Protein AF-A0A5M3X9D7-F1 (afdb_monomer_lite)

Sequence (145 aa):
MRTPFRATLTAALIAALILALDVAVIKAVLWHIDAVKRNTMFFDGDSLIRGIVDPTREQFLDEMRRRMLAAYPALALAALLLINLLFVARRRHSTWLVILQSVLVVYVAVVALYWNPSWSDAHDTSLTPPVMRLISAYGIQQPGG

Foldseek 3Di:
DPDVVVVVVVVVVLVVVLVVVLVVLVVVLVVQLVVLLVPAQADLLQHGGPDDDGDDPVRSVVSQVVSCVRRVVSLVVSLVVLVVQLVVCVVVVPPVSNVVSVVSSVVSVVCQQCDFSRVSDPPDCPRPRPVVVVCVVVDPPDPDD

Radius of gyration: 20.96 Å; chains: 1; bounding box: 49×42×67 Å

pLDDT: mean 73.51, std 17.96, range [33.5, 95.06]

Structure (mmCIF, N/CA/C/O backbone):
data_AF-A0A5M3X9D7-F1
#
_entry.id   AF-A0A5M3X9D7-F1
#
loop_
_atom_site.group_PDB
_atom_site.id
_atom_site.type_symbol
_atom_site.label_atom_id
_atom_site.label_alt_id
_atom_site.label_comp_id
_atom_site.label_asym_id
_atom_site.label_entity_id
_atom_site.label_seq_id
_atom_site.pdbx_PDB_ins_code
_atom_site.Cartn_x
_atom_site.Cartn_y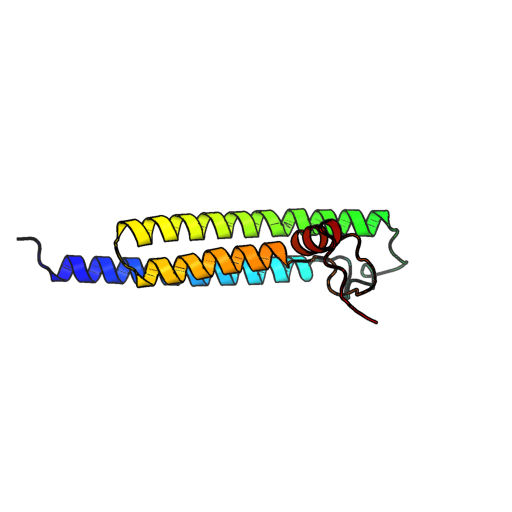
_atom_site.Cartn_z
_atom_site.occupancy
_atom_site.B_iso_or_equiv
_atom_site.auth_seq_id
_atom_site.auth_comp_id
_atom_site.auth_asym_id
_atom_site.auth_atom_id
_atom_site.pdbx_PDB_model_num
ATOM 1 N N . MET A 1 1 ? -24.063 13.313 34.085 1.00 48.47 1 MET A N 1
ATOM 2 C CA . MET A 1 1 ? -24.271 11.934 33.587 1.00 48.47 1 MET A CA 1
ATOM 3 C C . MET A 1 1 ? -24.031 11.900 32.079 1.00 48.47 1 MET A C 1
ATOM 5 O O . MET A 1 1 ? -24.850 12.419 31.333 1.00 48.47 1 MET A O 1
ATOM 9 N N . ARG A 1 2 ? -22.886 11.381 31.608 1.00 50.94 2 ARG A N 1
ATOM 10 C CA . ARG A 1 2 ? -22.672 11.122 30.170 1.00 50.94 2 ARG A CA 1
ATOM 11 C C . ARG A 1 2 ? -23.410 9.828 29.830 1.00 50.94 2 ARG A C 1
ATOM 13 O O . ARG A 1 2 ? -23.114 8.797 30.421 1.00 50.94 2 ARG A O 1
ATOM 20 N N . THR A 1 3 ? -24.402 9.897 28.949 1.00 53.06 3 THR A N 1
ATOM 21 C CA . THR A 1 3 ? -25.221 8.740 28.577 1.00 53.06 3 THR A CA 1
ATOM 22 C C . THR A 1 3 ? -24.357 7.673 27.890 1.00 53.06 3 THR A C 1
ATOM 24 O O . THR A 1 3 ? -23.647 8.000 26.933 1.00 53.06 3 THR A O 1
ATOM 27 N N . PRO A 1 4 ? -24.405 6.403 28.337 1.00 66.19 4 PRO A N 1
ATOM 28 C CA . PRO A 1 4 ? -23.554 5.329 27.813 1.00 66.19 4 PRO A CA 1
ATOM 29 C C . PRO A 1 4 ? -23.723 5.137 26.299 1.00 66.19 4 PRO A C 1
ATOM 31 O O . PRO A 1 4 ? -22.750 4.861 25.606 1.00 66.19 4 PRO A O 1
ATOM 34 N N . PHE A 1 5 ? -24.920 5.416 25.778 1.00 68.25 5 PHE A N 1
ATOM 35 C CA . PHE A 1 5 ? -25.280 5.329 24.361 1.00 68.25 5 PHE A CA 1
ATOM 36 C C . PHE A 1 5 ? -24.426 6.211 23.431 1.00 68.25 5 PHE A C 1
ATOM 38 O O . PHE A 1 5 ? -24.022 5.782 22.351 1.00 68.25 5 PHE A O 1
ATOM 45 N N . ARG A 1 6 ? -24.092 7.443 23.847 1.00 71.94 6 ARG A N 1
ATOM 46 C CA . ARG A 1 6 ? -23.264 8.348 23.025 1.00 71.94 6 ARG A CA 1
ATOM 47 C C . ARG A 1 6 ? -21.831 7.835 22.897 1.00 71.94 6 ARG A C 1
ATOM 49 O O . ARG A 1 6 ? -21.214 8.002 21.846 1.00 71.94 6 ARG A O 1
ATOM 56 N N . ALA A 1 7 ? -21.308 7.195 23.942 1.00 70.31 7 ALA A N 1
ATOM 57 C CA . ALA A 1 7 ? -19.967 6.620 23.929 1.00 70.31 7 ALA A CA 1
ATOM 58 C C . ALA A 1 7 ? -19.886 5.392 23.006 1.00 70.31 7 ALA A C 1
ATOM 60 O O . ALA A 1 7 ? -18.924 5.272 22.247 1.00 70.31 7 ALA A O 1
ATOM 61 N N . THR A 1 8 ? -20.915 4.538 23.003 1.00 79.56 8 THR A N 1
ATOM 62 C CA . THR A 1 8 ? -20.998 3.363 22.117 1.00 79.56 8 THR A CA 1
ATOM 63 C C . THR A 1 8 ? -21.148 3.763 20.655 1.00 79.56 8 THR A C 1
ATOM 65 O O . THR A 1 8 ? -20.411 3.259 19.811 1.00 79.56 8 THR A O 1
ATOM 68 N N . LEU A 1 9 ? -22.033 4.719 20.353 1.00 84.38 9 LEU A N 1
ATOM 69 C CA . LEU A 1 9 ? -22.222 5.216 18.988 1.00 84.38 9 LEU A CA 1
ATOM 70 C C . LEU A 1 9 ? -20.937 5.846 18.438 1.00 84.38 9 LEU A C 1
ATOM 72 O O . LEU A 1 9 ? -20.535 5.563 17.315 1.00 84.38 9 LEU A O 1
ATOM 76 N N . THR A 1 10 ? -20.252 6.655 19.249 1.00 84.56 10 THR A N 1
ATOM 77 C CA . THR A 1 10 ? -18.984 7.278 18.846 1.00 84.56 10 THR A CA 1
ATOM 78 C C . THR A 1 10 ? -17.912 6.223 18.564 1.00 84.56 10 THR A C 1
ATOM 80 O O . THR A 1 10 ? -17.189 6.335 17.578 1.00 84.56 10 THR A O 1
ATOM 83 N N . ALA A 1 11 ? -17.811 5.179 19.394 1.00 83.12 11 ALA A N 1
ATOM 84 C CA . ALA A 1 11 ? -16.868 4.084 19.168 1.00 83.12 11 ALA A CA 1
ATOM 85 C C . ALA A 1 11 ? -17.185 3.303 17.881 1.00 83.12 11 ALA A C 1
ATOM 87 O O . ALA A 1 11 ? -16.273 3.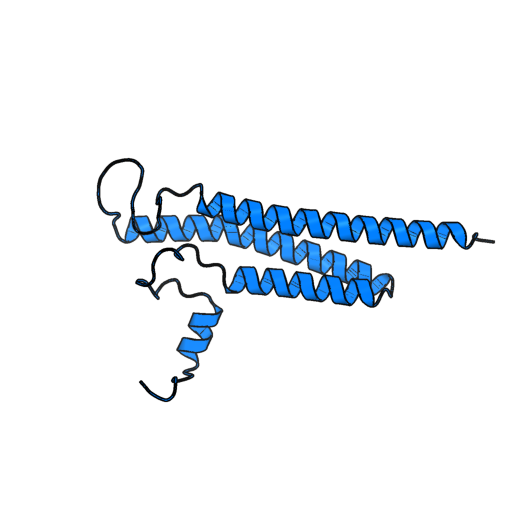019 17.106 1.00 83.12 11 ALA A O 1
ATOM 88 N N . ALA A 1 12 ? -18.466 3.021 17.625 1.00 85.88 12 ALA A N 1
ATOM 89 C CA . ALA A 1 12 ? -18.915 2.340 16.414 1.00 85.88 12 ALA A CA 1
ATOM 90 C C . ALA A 1 12 ? -18.635 3.166 15.148 1.00 85.88 12 ALA A C 1
ATOM 92 O O . ALA A 1 12 ? -18.097 2.635 14.181 1.00 85.88 12 ALA A O 1
ATOM 93 N N . LEU A 1 13 ? -18.924 4.471 15.168 1.00 90.69 13 LEU A N 1
ATOM 94 C CA . LEU A 1 13 ? -18.646 5.373 14.045 1.00 90.69 13 LEU A CA 1
ATOM 95 C C . LEU A 1 13 ? -17.148 5.477 13.746 1.00 90.69 13 LEU A C 1
ATOM 97 O O . LEU A 1 13 ? -16.752 5.473 12.586 1.00 90.69 13 LEU A O 1
ATOM 101 N N . ILE A 1 14 ? -16.304 5.527 14.780 1.00 87.62 14 ILE A N 1
ATOM 102 C CA . ILE A 1 14 ? -14.847 5.544 14.605 1.00 87.62 14 ILE A CA 1
ATOM 103 C C . ILE A 1 14 ? -14.357 4.227 14.010 1.00 87.62 14 ILE A C 1
ATOM 105 O O . ILE A 1 14 ? -13.554 4.248 13.084 1.00 87.62 14 ILE A O 1
ATOM 109 N N . ALA A 1 15 ? -14.839 3.088 14.512 1.00 87.56 15 ALA A N 1
ATOM 110 C CA . ALA A 1 15 ? -14.484 1.787 13.956 1.00 87.56 15 ALA A CA 1
ATOM 111 C C . ALA A 1 15 ? -14.911 1.672 12.483 1.00 87.56 15 ALA A C 1
ATOM 113 O O . ALA A 1 15 ? -14.115 1.250 11.650 1.00 87.56 15 ALA A O 1
ATOM 114 N N . ALA A 1 16 ? -16.126 2.115 12.149 1.00 90.81 16 ALA A N 1
ATOM 115 C CA . ALA A 1 16 ? -16.620 2.144 10.776 1.00 90.81 16 ALA A CA 1
ATOM 116 C C . ALA A 1 16 ? -15.771 3.054 9.874 1.00 90.81 16 ALA A C 1
ATOM 118 O O . ALA A 1 16 ? -15.447 2.672 8.752 1.00 90.81 16 ALA A O 1
ATOM 119 N N . LEU A 1 17 ? -15.363 4.225 10.372 1.00 92.88 17 LEU A N 1
ATOM 120 C CA . LEU A 1 17 ? -14.488 5.139 9.639 1.00 92.88 17 LEU A CA 1
ATOM 121 C C . LEU A 1 17 ? -13.105 4.526 9.386 1.00 92.88 17 LEU A C 1
ATOM 123 O O . LEU A 1 17 ? -12.598 4.633 8.274 1.00 92.88 17 LEU A O 1
ATOM 127 N N . ILE A 1 18 ? -12.514 3.866 10.388 1.00 90.44 18 ILE A N 1
ATOM 128 C CA . ILE A 1 18 ? -11.236 3.154 10.242 1.00 90.44 18 ILE A CA 1
ATOM 129 C C . ILE A 1 18 ? -11.356 2.091 9.145 1.00 90.44 18 ILE A C 1
ATOM 131 O O . ILE A 1 18 ? -10.560 2.093 8.215 1.00 90.44 18 ILE A O 1
ATOM 135 N N . LEU A 1 19 ? -12.396 1.254 9.193 1.00 91.31 19 LEU A N 1
ATOM 136 C CA . LEU A 1 19 ? -12.621 0.210 8.189 1.00 91.31 19 LEU A CA 1
ATOM 137 C C . LEU A 1 19 ? -12.832 0.780 6.779 1.00 91.31 19 LEU A C 1
ATOM 139 O O . LEU A 1 19 ? -12.317 0.237 5.804 1.00 91.31 19 LEU A O 1
ATOM 143 N N . ALA A 1 20 ? -13.575 1.881 6.653 1.00 94.06 20 ALA A N 1
ATOM 144 C CA . ALA A 1 20 ? -13.774 2.546 5.369 1.00 94.06 20 ALA A CA 1
ATOM 145 C C . ALA A 1 20 ? -12.453 3.093 4.802 1.00 94.06 20 ALA A C 1
ATOM 147 O O . ALA A 1 20 ? -12.188 2.941 3.608 1.00 94.06 20 ALA A O 1
ATOM 148 N N . LEU A 1 21 ? -11.611 3.683 5.659 1.00 92.75 21 LEU A N 1
ATOM 149 C CA . LEU A 1 21 ? -10.279 4.156 5.283 1.00 92.75 21 LEU A CA 1
ATOM 150 C C . LEU A 1 21 ? -9.354 2.998 4.898 1.00 92.75 21 LEU A C 1
ATOM 152 O O . LEU A 1 21 ? -8.669 3.109 3.887 1.00 92.75 21 LEU A O 1
ATOM 156 N N . ASP A 1 22 ? -9.381 1.881 5.627 1.00 91.69 22 ASP A N 1
ATOM 157 C CA . ASP A 1 22 ? -8.599 0.684 5.299 1.00 91.69 22 ASP A CA 1
ATOM 158 C C . ASP A 1 22 ? -8.925 0.185 3.890 1.00 91.69 22 ASP A C 1
ATOM 160 O O . ASP A 1 22 ? -8.035 0.007 3.056 1.00 91.69 22 ASP A O 1
ATOM 164 N N . VAL A 1 23 ? -10.218 0.021 3.589 1.00 93.81 23 VAL A N 1
ATOM 165 C CA . VAL A 1 23 ? -10.676 -0.416 2.264 1.00 93.81 23 VAL A CA 1
ATOM 166 C C . VAL A 1 23 ? -10.259 0.581 1.187 1.00 93.81 23 VAL A C 1
ATOM 168 O O . VAL A 1 23 ? -9.800 0.165 0.122 1.00 93.81 23 VAL A O 1
ATOM 171 N N . ALA A 1 24 ? -10.399 1.883 1.448 1.00 94.12 24 ALA A N 1
ATOM 172 C CA . ALA A 1 24 ? -10.013 2.923 0.503 1.00 94.12 24 ALA A CA 1
ATOM 173 C C . ALA A 1 24 ? -8.504 2.901 0.218 1.00 94.12 24 ALA A C 1
ATOM 175 O O . ALA A 1 24 ? -8.114 2.910 -0.946 1.00 94.12 24 ALA A O 1
ATOM 176 N N . VAL A 1 25 ? -7.665 2.810 1.254 1.00 92.31 25 VAL A N 1
ATOM 177 C CA . VAL A 1 25 ? -6.201 2.772 1.126 1.00 92.31 25 VAL A CA 1
ATOM 178 C C . VAL A 1 25 ? -5.759 1.533 0.357 1.00 92.31 25 VAL A C 1
ATOM 180 O O . VAL A 1 25 ? -5.014 1.656 -0.613 1.00 92.31 25 VAL A O 1
ATOM 183 N N . ILE A 1 26 ? -6.250 0.347 0.725 1.00 90.88 26 ILE A N 1
ATOM 184 C CA . ILE A 1 26 ? -5.861 -0.897 0.050 1.00 90.88 26 ILE A CA 1
ATOM 185 C C . ILE A 1 26 ? -6.307 -0.889 -1.413 1.00 90.88 26 ILE A C 1
ATOM 187 O O . ILE A 1 26 ? -5.503 -1.181 -2.298 1.00 90.88 26 ILE A O 1
ATOM 191 N N . LYS A 1 27 ? -7.556 -0.499 -1.700 1.00 90.12 27 LYS A N 1
ATOM 192 C CA . LYS A 1 27 ? -8.031 -0.403 -3.088 1.00 90.12 27 LYS A CA 1
ATOM 193 C C . LYS A 1 27 ? -7.254 0.638 -3.888 1.00 90.12 27 LYS A C 1
ATOM 195 O O . LYS A 1 27 ? -6.915 0.357 -5.032 1.00 90.12 27 LYS A O 1
ATOM 200 N N . ALA A 1 28 ? -6.951 1.797 -3.305 1.00 88.62 28 ALA A N 1
ATOM 201 C CA . ALA A 1 28 ? -6.179 2.842 -3.969 1.00 88.62 28 ALA A CA 1
ATOM 202 C C . ALA A 1 28 ? -4.758 2.371 -4.301 1.00 88.62 28 ALA A C 1
ATOM 204 O O . ALA A 1 28 ? -4.301 2.582 -5.419 1.00 88.62 28 ALA A O 1
ATOM 205 N N . VAL A 1 29 ? -4.084 1.681 -3.375 1.00 88.25 29 VAL A N 1
ATOM 206 C CA . VAL A 1 29 ? -2.747 1.111 -3.606 1.00 88.25 29 VAL A CA 1
ATOM 207 C C . VAL A 1 29 ? -2.775 0.061 -4.706 1.00 88.25 29 VAL A C 1
ATOM 209 O O . VAL A 1 29 ? -1.958 0.130 -5.620 1.00 88.25 29 VAL A O 1
ATOM 212 N N . LEU A 1 30 ? -3.707 -0.895 -4.644 1.00 87.19 30 LEU A N 1
ATOM 213 C CA . LEU A 1 30 ? -3.809 -1.950 -5.655 1.00 87.19 30 LEU A CA 1
ATOM 214 C C . LEU A 1 30 ? -4.122 -1.363 -7.030 1.00 87.19 30 LEU A C 1
ATOM 216 O O . LEU A 1 30 ? -3.460 -1.710 -8.004 1.00 87.19 30 LEU A O 1
ATOM 220 N N . TRP A 1 31 ? -5.073 -0.430 -7.097 1.00 88.12 31 TRP A N 1
ATOM 221 C CA . TRP A 1 31 ? -5.407 0.274 -8.329 1.00 88.12 31 TRP A CA 1
ATOM 222 C C . TRP A 1 31 ? -4.222 1.075 -8.873 1.00 88.12 31 TRP A C 1
ATOM 224 O O . TRP A 1 31 ? -3.959 1.019 -10.070 1.00 88.12 31 TRP A O 1
ATOM 234 N N . HIS A 1 32 ? -3.484 1.785 -8.015 1.00 87.38 32 HIS A N 1
ATOM 235 C CA . HIS A 1 32 ? -2.328 2.586 -8.422 1.00 87.38 32 HIS A CA 1
ATOM 236 C C . HIS A 1 32 ? -1.185 1.709 -8.921 1.00 87.38 32 HIS A C 1
ATOM 238 O O . HIS A 1 32 ? -0.618 1.983 -9.970 1.00 87.38 32 HIS A O 1
ATOM 244 N N . ILE A 1 33 ? -0.875 0.619 -8.219 1.00 82.88 33 ILE A N 1
ATOM 245 C CA . ILE A 1 33 ? 0.129 -0.358 -8.654 1.00 82.88 33 ILE A CA 1
ATOM 246 C C . ILE A 1 33 ? -0.239 -0.946 -10.017 1.00 82.88 33 ILE A C 1
ATOM 248 O O . ILE A 1 33 ? 0.611 -1.061 -10.896 1.00 82.88 33 ILE A O 1
ATOM 252 N N . ASP A 1 34 ? -1.503 -1.305 -10.196 1.00 79.50 34 ASP A N 1
ATOM 253 C CA . ASP A 1 34 ? -2.030 -1.839 -11.444 1.00 79.50 34 ASP A CA 1
ATOM 254 C C . ASP A 1 34 ? -2.016 -0.776 -12.560 1.00 79.50 34 ASP A C 1
ATOM 256 O O . ASP A 1 34 ? -1.642 -1.051 -13.695 1.00 79.50 34 ASP A O 1
ATOM 260 N N . ALA A 1 35 ? -2.305 0.487 -12.240 1.00 81.62 35 ALA A N 1
ATOM 261 C CA . ALA A 1 35 ? -2.149 1.609 -13.161 1.00 81.62 35 ALA A CA 1
ATOM 262 C C . ALA A 1 35 ? -0.680 1.855 -13.543 1.00 81.62 35 ALA A C 1
ATOM 264 O O . ALA A 1 35 ? -0.405 2.083 -14.714 1.00 81.62 35 ALA A O 1
ATOM 265 N N . VAL A 1 36 ? 0.268 1.755 -12.605 1.00 80.75 36 VAL A N 1
ATOM 266 C CA . VAL A 1 36 ? 1.715 1.841 -12.881 1.00 80.75 36 VAL A CA 1
ATOM 267 C C . VAL A 1 36 ? 2.172 0.685 -13.773 1.00 80.75 36 VAL A C 1
ATOM 269 O O . VAL A 1 36 ? 3.040 0.883 -14.617 1.00 80.75 36 VAL A O 1
ATOM 272 N N . LYS A 1 37 ? 1.575 -0.503 -13.624 1.00 72.25 37 LYS A N 1
ATOM 273 C CA . LYS A 1 37 ? 1.826 -1.658 -14.498 1.00 72.25 37 LYS A CA 1
ATOM 274 C C . LYS A 1 37 ? 1.181 -1.537 -15.880 1.00 72.25 37 LYS A C 1
ATOM 276 O O . LYS A 1 37 ? 1.731 -2.083 -16.823 1.00 72.25 37 LYS A O 1
ATOM 281 N N . ARG A 1 38 ? 0.036 -0.857 -16.006 1.00 69.62 38 ARG A N 1
ATOM 282 C CA . ARG A 1 38 ? -0.664 -0.645 -17.289 1.00 69.62 38 ARG A CA 1
ATOM 283 C C . ARG A 1 38 ? -0.169 0.567 -18.072 1.00 69.62 38 ARG A C 1
ATOM 285 O O . ARG A 1 38 ? -0.217 0.559 -19.296 1.00 69.62 38 ARG A O 1
ATOM 292 N N . ASN A 1 39 ? 0.268 1.621 -17.385 1.00 68.75 39 ASN A N 1
ATOM 293 C CA . ASN A 1 39 ? 0.805 2.843 -17.991 1.00 68.75 39 ASN A CA 1
ATOM 294 C C . ASN A 1 39 ? 2.289 2.670 -18.304 1.00 68.75 39 ASN A C 1
ATOM 296 O O . ASN A 1 39 ? 3.135 3.467 -17.899 1.00 68.75 39 ASN A O 1
ATOM 300 N N . THR A 1 40 ? 2.593 1.582 -18.990 1.00 61.53 40 THR A N 1
ATOM 301 C CA . THR A 1 40 ? 3.938 1.191 -19.352 1.00 61.53 40 THR A CA 1
ATOM 302 C C . THR A 1 40 ? 4.140 1.386 -20.832 1.00 61.53 40 THR A C 1
ATOM 304 O O . THR A 1 40 ? 3.220 1.269 -21.641 1.00 61.53 40 THR A O 1
ATOM 307 N N . MET A 1 41 ? 5.388 1.645 -21.201 1.00 56.81 41 MET A N 1
ATOM 308 C CA . MET A 1 41 ? 5.767 1.519 -22.599 1.00 56.81 41 MET A CA 1
ATOM 309 C C . MET A 1 41 ? 5.828 0.050 -23.046 1.00 56.81 41 MET A C 1
ATOM 311 O O . MET A 1 41 ? 5.649 -0.205 -24.223 1.00 56.81 41 MET A O 1
ATOM 315 N N . PHE A 1 42 ? 6.013 -0.908 -22.132 1.00 54.00 42 PHE A N 1
ATOM 316 C CA . PHE A 1 42 ? 6.149 -2.341 -22.434 1.00 54.00 42 PHE A CA 1
ATOM 317 C C . PHE A 1 42 ? 4.841 -3.095 -22.170 1.00 54.00 42 PHE A C 1
ATOM 319 O O . PHE A 1 42 ? 4.305 -2.984 -21.066 1.00 54.00 42 PHE A O 1
ATOM 326 N N . PHE A 1 43 ? 4.338 -3.826 -23.169 1.00 52.91 43 PHE A N 1
ATOM 327 C CA . PHE A 1 43 ? 3.016 -4.470 -23.162 1.00 52.91 43 PHE A CA 1
ATOM 328 C C . PHE A 1 43 ? 2.999 -5.770 -22.341 1.00 52.91 43 PHE A C 1
ATOM 330 O O . PHE A 1 43 ? 2.081 -5.961 -21.555 1.00 52.91 43 PHE A O 1
ATOM 337 N N . ASP A 1 44 ? 4.053 -6.587 -22.448 1.00 50.97 44 ASP A N 1
ATOM 338 C CA . ASP A 1 44 ? 4.200 -7.869 -21.730 1.00 50.97 44 ASP A CA 1
ATOM 339 C C . ASP A 1 44 ? 5.554 -7.984 -21.014 1.00 50.97 44 ASP A C 1
ATOM 341 O O . ASP A 1 44 ? 6.070 -9.071 -20.819 1.00 50.97 44 ASP A O 1
ATOM 345 N N . GLY A 1 45 ? 6.146 -6.836 -20.664 1.00 46.97 45 GLY A N 1
ATOM 346 C CA . GLY A 1 45 ? 7.441 -6.668 -19.987 1.00 46.97 45 GLY A CA 1
ATOM 347 C C . GLY A 1 45 ? 8.678 -7.337 -20.613 1.00 46.97 45 GLY A C 1
ATOM 348 O O . GLY A 1 45 ? 9.777 -7.026 -20.164 1.00 46.97 45 GLY A O 1
ATOM 349 N N . ASP A 1 46 ? 8.496 -8.020 -21.742 1.00 42.28 46 ASP A N 1
ATOM 350 C CA . ASP A 1 46 ? 9.529 -8.329 -22.735 1.00 42.28 46 ASP A CA 1
ATOM 351 C C . ASP A 1 46 ? 9.279 -7.614 -24.080 1.00 42.28 46 ASP A C 1
ATOM 353 O O . ASP A 1 46 ? 10.199 -7.351 -24.852 1.00 42.28 46 ASP A O 1
ATOM 357 N N . SER A 1 47 ? 8.032 -7.215 -24.364 1.00 41.44 47 SER A N 1
ATOM 358 C CA . SER A 1 47 ? 7.650 -6.618 -25.648 1.00 41.44 47 SER A CA 1
ATOM 359 C C . SER A 1 47 ? 7.339 -5.123 -25.555 1.00 41.44 47 SER A C 1
ATOM 361 O O . SER A 1 47 ? 6.619 -4.627 -24.685 1.00 41.44 47 SER A O 1
ATOM 363 N N . LEU A 1 48 ? 7.906 -4.404 -26.506 1.00 49.78 48 LEU A N 1
ATOM 364 C CA . LEU A 1 48 ? 8.079 -2.962 -26.559 1.00 49.78 48 LEU A CA 1
ATOM 365 C C . LEU A 1 48 ? 6.882 -2.056 -26.715 1.00 49.78 48 LEU A C 1
ATOM 367 O O . LEU A 1 48 ? 5.815 -2.438 -27.188 1.00 49.78 48 LEU A O 1
ATOM 371 N N . ILE A 1 49 ? 7.223 -0.796 -26.420 1.00 47.09 49 ILE A N 1
ATOM 372 C CA . ILE A 1 49 ? 6.726 0.458 -26.989 1.00 47.09 49 ILE A CA 1
ATOM 373 C C . ILE A 1 49 ? 5.868 0.176 -28.219 1.00 47.09 49 ILE A C 1
ATOM 375 O O . ILE A 1 49 ? 6.374 -0.375 -29.196 1.00 47.09 49 ILE A O 1
ATOM 379 N N . ARG A 1 50 ? 4.595 0.601 -28.199 1.00 46.59 50 ARG A N 1
ATOM 380 C CA . ARG A 1 50 ? 3.741 0.661 -29.400 1.00 46.59 50 ARG A CA 1
ATOM 381 C C . ARG A 1 50 ? 4.562 1.201 -30.573 1.00 46.59 50 ARG A C 1
ATOM 383 O O . ARG A 1 50 ? 4.798 2.407 -30.631 1.00 46.59 50 ARG A O 1
ATOM 390 N N . GLY A 1 51 ? 5.000 0.340 -31.486 1.00 48.84 51 GLY A N 1
ATOM 391 C CA . GLY A 1 51 ? 5.848 0.801 -32.573 1.00 48.84 51 GLY A CA 1
ATOM 392 C C . GLY A 1 51 ? 6.892 -0.191 -33.038 1.00 48.84 51 GLY A C 1
ATOM 393 O O . GLY A 1 51 ? 6.594 -0.977 -33.922 1.00 48.84 51 GLY A O 1
ATOM 394 N N . ILE A 1 52 ? 8.155 -0.017 -32.651 1.00 48.38 52 ILE A N 1
ATOM 395 C CA . ILE A 1 52 ? 9.287 -0.433 -33.491 1.00 48.38 52 ILE A CA 1
ATOM 396 C C . ILE A 1 52 ? 10.551 -0.550 -32.597 1.00 48.38 52 ILE A C 1
ATOM 398 O O . ILE A 1 52 ? 10.870 0.426 -31.928 1.00 48.38 52 ILE A O 1
ATOM 402 N N . VAL A 1 53 ? 11.281 -1.682 -32.647 1.00 54.84 53 VAL A N 1
ATOM 403 C CA . VAL A 1 53 ? 12.663 -1.946 -32.124 1.00 54.84 53 VAL A CA 1
ATOM 404 C C . VAL A 1 53 ? 12.845 -2.342 -30.647 1.00 54.84 53 VAL A C 1
ATOM 406 O O . VAL A 1 53 ? 12.472 -1.551 -29.790 1.00 54.84 53 VAL A O 1
ATOM 409 N N . ASP A 1 54 ? 13.526 -3.490 -30.397 1.00 60.28 54 ASP A N 1
ATOM 410 C CA . ASP A 1 54 ? 14.076 -4.007 -29.103 1.00 60.28 54 ASP A CA 1
ATOM 411 C C . ASP A 1 54 ? 14.643 -2.888 -28.199 1.00 60.28 54 ASP A C 1
ATOM 413 O O . ASP A 1 54 ? 15.449 -2.082 -28.678 1.00 60.28 54 ASP A O 1
ATOM 417 N N . PRO A 1 55 ? 14.236 -2.774 -26.910 1.00 63.28 55 PRO A N 1
ATOM 418 C CA . PRO A 1 55 ? 14.657 -1.653 -26.083 1.00 63.28 55 PRO A CA 1
ATOM 419 C C . PRO A 1 55 ? 16.136 -1.814 -25.778 1.00 63.28 55 PRO A C 1
ATOM 421 O O . PRO A 1 55 ? 16.606 -2.902 -25.435 1.00 63.28 55 PRO A O 1
ATOM 424 N N . THR A 1 56 ? 16.889 -0.720 -25.819 1.00 74.06 56 THR A N 1
ATOM 425 C CA . THR A 1 56 ? 18.245 -0.785 -25.278 1.00 74.06 56 THR A CA 1
ATOM 426 C C . THR A 1 56 ? 18.175 -1.039 -23.771 1.00 74.06 56 THR A C 1
ATOM 428 O O . THR A 1 56 ? 17.233 -0.625 -23.087 1.00 74.06 56 THR A O 1
ATOM 431 N N . ARG A 1 57 ? 19.207 -1.684 -23.215 1.00 70.75 57 ARG A N 1
ATOM 432 C CA . ARG A 1 57 ? 19.312 -1.935 -21.767 1.00 70.75 57 ARG A CA 1
ATOM 433 C C . ARG A 1 57 ? 19.095 -0.663 -20.935 1.00 70.75 57 ARG A C 1
ATOM 435 O O . ARG A 1 57 ? 18.492 -0.716 -19.868 1.00 70.75 57 ARG A O 1
ATOM 442 N N . GLU A 1 58 ? 19.562 0.484 -21.422 1.00 74.50 58 GLU A N 1
ATOM 443 C CA . GLU A 1 58 ? 19.386 1.777 -20.753 1.00 74.50 58 GLU A CA 1
ATOM 444 C C . GLU A 1 58 ? 17.921 2.234 -20.732 1.00 74.50 58 GLU A C 1
ATOM 446 O O . GLU A 1 58 ? 17.444 2.687 -19.692 1.00 74.50 58 GLU A O 1
ATOM 451 N N . GLN A 1 59 ? 17.182 2.054 -21.833 1.00 72.56 59 GLN A N 1
ATOM 452 C CA . GLN A 1 59 ? 15.751 2.372 -21.907 1.00 72.56 59 GLN A CA 1
ATOM 453 C C . GLN A 1 59 ? 14.924 1.490 -20.967 1.00 72.56 59 GLN A C 1
ATOM 455 O O . GLN A 1 59 ? 14.001 1.981 -20.312 1.00 72.56 59 GLN A O 1
ATOM 460 N N . PHE A 1 60 ? 15.282 0.209 -20.853 1.00 74.12 60 PHE A N 1
ATOM 461 C CA . PHE A 1 60 ? 14.661 -0.704 -19.897 1.00 74.12 60 PHE A CA 1
ATOM 462 C C . PHE A 1 60 ? 14.903 -0.259 -18.445 1.00 74.12 60 PHE A C 1
ATOM 464 O O . PHE A 1 60 ? 13.952 -0.115 -17.674 1.00 74.12 60 PHE A O 1
ATOM 471 N N . LEU A 1 61 ? 16.155 0.029 -18.064 1.00 75.44 61 LEU A N 1
ATOM 472 C CA . LEU A 1 61 ? 16.490 0.457 -16.698 1.00 75.44 61 LEU A CA 1
ATOM 473 C C . LEU A 1 61 ? 15.841 1.795 -16.314 1.00 75.44 61 LEU A C 1
ATOM 475 O O . LEU A 1 61 ? 15.391 1.948 -15.176 1.00 75.44 61 LEU A O 1
ATOM 479 N N . ASP A 1 62 ? 15.780 2.755 -17.238 1.00 80.69 62 ASP A N 1
ATOM 480 C CA . ASP A 1 62 ? 15.150 4.056 -16.994 1.00 80.69 62 ASP A CA 1
ATOM 481 C C . ASP A 1 62 ? 13.636 3.917 -16.771 1.00 80.69 62 ASP A C 1
ATOM 483 O O . ASP A 1 62 ? 13.070 4.489 -15.835 1.00 80.69 62 ASP A O 1
ATOM 487 N N . GLU A 1 63 ? 12.979 3.063 -17.555 1.00 76.75 63 GLU A N 1
ATOM 488 C CA . GLU A 1 63 ? 11.570 2.741 -17.358 1.00 76.75 63 GLU A CA 1
ATOM 489 C C . GLU A 1 63 ? 11.317 2.040 -16.015 1.00 76.75 63 GLU A C 1
ATOM 491 O O . GLU A 1 63 ? 10.402 2.418 -15.277 1.00 76.75 63 GLU A O 1
ATOM 496 N N . MET A 1 64 ? 12.147 1.061 -15.645 1.00 76.56 64 MET A N 1
ATOM 497 C CA . MET A 1 64 ? 12.048 0.400 -14.340 1.00 76.56 64 MET A CA 1
ATOM 498 C C . MET A 1 64 ? 12.224 1.395 -13.191 1.00 76.56 64 MET A C 1
ATOM 500 O O . MET A 1 64 ? 11.455 1.370 -12.226 1.00 76.56 64 MET A O 1
ATOM 504 N N . ARG A 1 65 ? 13.177 2.329 -13.311 1.00 77.62 65 ARG A N 1
ATOM 505 C CA . ARG A 1 65 ? 13.377 3.400 -12.329 1.00 77.62 65 ARG A CA 1
ATOM 506 C C . ARG A 1 65 ? 12.138 4.291 -12.217 1.00 77.62 65 ARG A C 1
ATOM 508 O O . ARG A 1 65 ? 11.714 4.570 -11.096 1.00 77.62 65 ARG A O 1
ATOM 515 N N . ARG A 1 66 ? 11.523 4.699 -13.333 1.00 80.00 66 ARG A N 1
ATOM 516 C CA . ARG A 1 66 ? 10.271 5.480 -13.317 1.00 80.00 66 ARG A CA 1
ATOM 517 C C . ARG A 1 66 ? 9.144 4.739 -12.599 1.00 80.00 66 ARG A C 1
ATOM 519 O O . ARG A 1 66 ? 8.474 5.329 -11.753 1.00 80.00 66 ARG A O 1
ATOM 526 N N . ARG A 1 67 ? 8.973 3.441 -12.866 1.00 77.69 67 ARG A N 1
ATOM 527 C CA . ARG A 1 67 ? 7.955 2.609 -12.199 1.00 77.69 67 ARG A CA 1
ATOM 528 C C . ARG A 1 67 ? 8.191 2.509 -10.697 1.00 77.69 67 ARG A C 1
ATOM 530 O O . ARG A 1 67 ? 7.254 2.679 -9.921 1.00 77.69 67 ARG A O 1
ATOM 537 N N . MET A 1 68 ? 9.437 2.282 -10.279 1.00 79.19 68 MET A N 1
ATOM 538 C CA . MET A 1 68 ? 9.802 2.264 -8.860 1.00 79.19 68 MET A CA 1
ATOM 539 C C . MET A 1 68 ? 9.498 3.607 -8.186 1.00 79.19 68 MET A C 1
ATOM 541 O O . MET A 1 68 ? 8.865 3.635 -7.130 1.00 79.19 68 MET A O 1
ATOM 545 N N . LEU A 1 69 ? 9.876 4.721 -8.819 1.00 82.75 69 LEU A N 1
ATOM 546 C CA . LEU A 1 69 ? 9.593 6.068 -8.315 1.00 82.75 69 LEU A CA 1
ATOM 547 C C . LEU A 1 69 ? 8.093 6.386 -8.259 1.00 82.75 69 LEU A C 1
ATOM 549 O O . LEU A 1 69 ? 7.686 7.189 -7.429 1.00 82.75 69 LEU A O 1
ATOM 553 N N . ALA A 1 70 ? 7.262 5.755 -9.089 1.00 83.00 70 ALA A N 1
ATOM 554 C CA . ALA A 1 70 ? 5.812 5.929 -9.049 1.00 83.00 70 ALA A CA 1
ATOM 555 C C . ALA A 1 70 ? 5.119 5.041 -7.996 1.00 83.00 70 ALA A C 1
ATOM 557 O O . ALA A 1 70 ? 4.128 5.461 -7.395 1.00 83.00 70 ALA A O 1
ATOM 558 N N . ALA A 1 71 ? 5.611 3.820 -7.762 1.00 84.19 71 ALA A N 1
ATOM 559 C CA . ALA A 1 71 ? 4.959 2.845 -6.884 1.00 84.19 71 ALA A CA 1
ATOM 560 C C . ALA A 1 71 ? 5.375 2.964 -5.409 1.00 84.19 71 ALA A C 1
ATOM 562 O O . ALA A 1 71 ? 4.516 2.952 -4.524 1.00 84.19 71 ALA A O 1
ATOM 563 N N . TYR A 1 72 ? 6.674 3.103 -5.119 1.00 84.00 72 TYR A N 1
ATOM 564 C CA . TYR A 1 72 ? 7.165 3.099 -3.735 1.00 84.00 72 TYR A CA 1
ATOM 565 C C . TYR A 1 72 ? 6.651 4.272 -2.887 1.00 84.00 72 TYR A C 1
ATOM 567 O O . TYR A 1 72 ? 6.296 4.029 -1.733 1.00 84.00 72 TYR A O 1
ATOM 575 N N . PRO A 1 73 ? 6.519 5.513 -3.401 1.00 87.81 73 PRO A N 1
ATOM 576 C CA . PRO A 1 73 ? 5.915 6.595 -2.625 1.00 87.81 73 PRO A CA 1
ATOM 577 C C . PRO A 1 73 ? 4.451 6.332 -2.265 1.00 87.81 73 PRO A C 1
ATOM 579 O O . PRO A 1 73 ? 4.037 6.627 -1.147 1.00 87.81 73 PRO A O 1
ATOM 582 N N . ALA A 1 74 ? 3.672 5.730 -3.170 1.00 87.62 74 ALA A N 1
ATOM 583 C CA . ALA A 1 74 ? 2.281 5.373 -2.893 1.00 87.62 74 ALA A CA 1
ATOM 584 C C . ALA A 1 74 ? 2.182 4.299 -1.796 1.00 87.62 74 ALA A C 1
ATOM 586 O O . ALA A 1 74 ? 1.373 4.419 -0.875 1.00 87.62 74 ALA A O 1
ATOM 587 N N . LEU A 1 75 ? 3.056 3.290 -1.847 1.00 88.31 75 LEU A N 1
ATOM 588 C CA . LEU A 1 75 ? 3.178 2.273 -0.801 1.00 88.31 75 LEU A CA 1
ATOM 589 C C . LEU A 1 75 ? 3.620 2.869 0.543 1.00 88.31 75 LEU A C 1
ATOM 591 O O . LEU A 1 75 ? 3.060 2.521 1.582 1.00 88.31 75 LEU A O 1
ATOM 595 N N . ALA A 1 76 ? 4.577 3.800 0.533 1.00 89.12 76 ALA A N 1
ATOM 596 C CA . ALA A 1 76 ? 5.035 4.493 1.734 1.00 89.12 76 ALA A CA 1
ATOM 597 C C . ALA A 1 76 ? 3.915 5.331 2.372 1.00 89.12 76 ALA A C 1
ATOM 599 O O . ALA A 1 76 ? 3.711 5.266 3.584 1.00 89.12 76 ALA A O 1
ATOM 600 N N . LEU A 1 77 ? 3.143 6.065 1.564 1.00 92.44 77 LEU A N 1
ATOM 601 C CA . LEU A 1 77 ? 1.979 6.821 2.034 1.00 92.44 77 LEU A CA 1
ATOM 602 C C . LEU A 1 77 ? 0.911 5.905 2.640 1.00 92.44 77 LEU A C 1
ATOM 604 O O . LEU A 1 77 ? 0.384 6.204 3.711 1.00 92.44 77 LEU A O 1
ATOM 608 N N . ALA A 1 78 ? 0.625 4.769 2.005 1.00 91.00 78 ALA A N 1
ATOM 609 C CA . ALA A 1 78 ? -0.315 3.790 2.537 1.00 91.00 78 ALA A CA 1
ATOM 610 C C . ALA A 1 78 ? 0.147 3.206 3.878 1.00 91.00 78 ALA A C 1
ATOM 612 O O . ALA A 1 78 ? -0.638 3.144 4.824 1.00 91.00 78 ALA A O 1
ATOM 613 N N . ALA A 1 79 ? 1.428 2.844 3.992 1.00 91.12 79 ALA A N 1
ATOM 614 C CA . ALA A 1 79 ? 2.005 2.366 5.244 1.00 91.12 79 ALA A CA 1
ATOM 615 C C . ALA A 1 79 ? 1.903 3.426 6.351 1.00 91.12 79 ALA A C 1
ATOM 617 O O . ALA A 1 79 ? 1.477 3.114 7.462 1.00 91.12 79 ALA A O 1
ATOM 618 N N . LEU A 1 80 ? 2.218 4.691 6.048 1.00 95.06 80 LEU A N 1
ATOM 619 C CA . LEU A 1 80 ? 2.082 5.798 6.998 1.00 95.06 80 LEU A CA 1
ATOM 620 C C . LEU A 1 80 ? 0.637 5.975 7.475 1.00 95.06 80 LEU A C 1
ATOM 622 O O . LEU A 1 80 ? 0.409 6.158 8.672 1.00 95.06 80 LEU A O 1
ATOM 626 N N . LEU A 1 81 ? -0.345 5.903 6.574 1.00 92.69 81 LEU A N 1
ATOM 627 C CA . LEU A 1 81 ? -1.759 6.007 6.938 1.00 92.69 81 LEU A CA 1
ATOM 628 C C . LEU A 1 81 ? -2.190 4.858 7.858 1.00 92.69 81 LEU A C 1
ATOM 630 O O . LEU A 1 81 ? -2.744 5.118 8.925 1.00 92.69 81 LEU A O 1
ATOM 634 N N . LEU A 1 82 ? -1.868 3.611 7.508 1.00 92.06 82 LEU A N 1
ATOM 635 C CA . LEU A 1 82 ? -2.215 2.438 8.319 1.00 92.06 82 LEU A CA 1
ATOM 636 C C . LEU A 1 82 ? -1.520 2.449 9.690 1.00 92.06 82 LEU A C 1
ATOM 638 O O . LEU A 1 82 ? -2.134 2.127 10.703 1.00 92.06 82 LEU A O 1
ATOM 642 N N . ILE A 1 83 ? -0.265 2.901 9.770 1.00 93.62 83 ILE A N 1
ATOM 643 C CA . ILE A 1 83 ? 0.437 3.076 11.052 1.00 93.62 83 ILE A CA 1
ATOM 644 C C . ILE A 1 83 ? -0.272 4.124 11.922 1.00 93.62 83 ILE A C 1
ATOM 646 O O . ILE A 1 83 ? -0.456 3.912 13.122 1.00 93.62 83 ILE A O 1
ATOM 650 N N . ASN A 1 84 ? -0.717 5.241 11.341 1.00 94.12 84 ASN A N 1
ATOM 651 C CA . ASN A 1 84 ? -1.493 6.239 12.079 1.00 94.12 84 ASN A CA 1
ATOM 652 C C . ASN A 1 84 ? -2.829 5.664 12.580 1.00 94.12 84 ASN A C 1
ATOM 654 O O . ASN A 1 84 ? -3.190 5.876 13.741 1.00 94.12 84 ASN A O 1
ATOM 658 N N . LEU A 1 85 ? -3.534 4.881 11.757 1.00 90.19 85 LEU A N 1
ATOM 659 C CA . LEU A 1 85 ? -4.767 4.198 12.162 1.00 90.19 85 LEU A CA 1
ATOM 660 C C . LEU A 1 85 ? -4.517 3.159 13.263 1.00 90.19 85 LEU A C 1
ATOM 662 O O . LEU A 1 85 ? -5.294 3.085 14.218 1.00 90.19 85 LEU A O 1
ATOM 666 N N . LEU A 1 86 ? -3.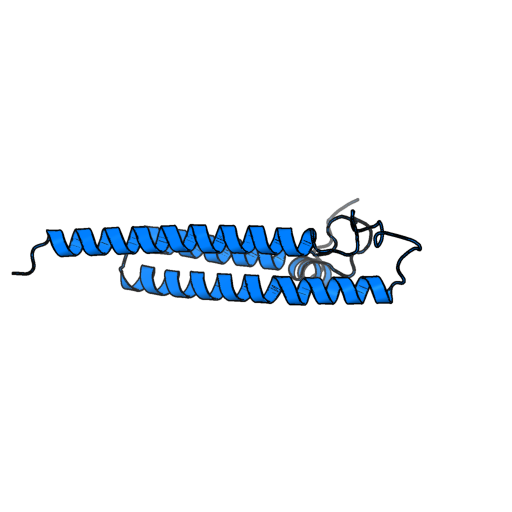396 2.437 13.218 1.00 91.44 86 LEU A N 1
ATOM 667 C CA . LEU A 1 86 ? -2.950 1.548 14.291 1.00 91.44 86 LEU A CA 1
ATOM 668 C C . LEU A 1 86 ? -2.751 2.306 15.612 1.00 91.44 86 LEU A C 1
ATOM 670 O O . LEU A 1 86 ? -3.190 1.837 16.666 1.00 91.44 86 LEU A O 1
ATOM 674 N N . PHE A 1 87 ? -2.131 3.491 15.583 1.00 93.56 87 PHE A N 1
ATOM 675 C CA . PHE A 1 87 ? -1.995 4.332 16.777 1.00 93.56 87 PHE A CA 1
ATOM 676 C C . PHE A 1 87 ? -3.354 4.779 17.326 1.00 93.56 87 PHE A C 1
ATOM 678 O O . PHE A 1 87 ? -3.564 4.748 18.543 1.00 93.56 87 PHE A O 1
ATOM 685 N N . VAL A 1 88 ? -4.298 5.143 16.455 1.00 89.50 88 VAL A N 1
ATOM 686 C CA . VAL A 1 88 ? -5.670 5.489 16.858 1.00 89.50 88 VAL A CA 1
ATOM 687 C C . VAL A 1 88 ? -6.380 4.282 17.481 1.00 89.50 88 VAL A C 1
ATOM 689 O O . VAL A 1 88 ? -6.972 4.415 18.555 1.00 89.50 88 VAL A O 1
ATOM 692 N N . ALA A 1 89 ? -6.275 3.101 16.869 1.00 87.38 89 ALA A N 1
ATOM 693 C CA . ALA A 1 89 ? -6.849 1.857 17.380 1.00 87.38 89 ALA A CA 1
ATOM 694 C C . ALA A 1 89 ? -6.279 1.485 18.760 1.00 87.38 89 ALA A C 1
ATOM 696 O O . ALA A 1 89 ? -7.038 1.148 19.674 1.00 87.38 89 ALA A O 1
ATOM 697 N N . ARG A 1 90 ? -4.958 1.634 18.946 1.00 89.12 90 ARG A N 1
ATOM 698 C CA . ARG A 1 90 ? -4.277 1.407 20.232 1.00 89.12 90 ARG A CA 1
ATOM 699 C C . ARG A 1 90 ? -4.779 2.343 21.323 1.00 89.12 90 ARG A C 1
ATOM 701 O O . ARG A 1 90 ? -5.109 1.879 22.409 1.00 89.12 90 ARG A O 1
ATOM 708 N N . ARG A 1 91 ? -4.913 3.642 21.031 1.00 89.06 91 ARG A N 1
ATOM 709 C CA . ARG A 1 91 ? -5.449 4.632 21.989 1.00 89.06 91 ARG A CA 1
ATOM 710 C C . ARG A 1 91 ? -6.894 4.349 22.405 1.00 89.06 91 ARG A C 1
ATOM 712 O O . ARG A 1 91 ? -7.333 4.819 23.448 1.00 89.06 91 ARG A O 1
ATOM 719 N N . ARG A 1 92 ? -7.646 3.605 21.592 1.00 81.88 92 ARG A N 1
ATOM 720 C CA . ARG A 1 92 ? -9.036 3.220 21.867 1.00 81.88 92 ARG A CA 1
ATOM 721 C C . ARG A 1 92 ? -9.166 1.871 22.585 1.00 81.88 92 ARG A C 1
ATOM 723 O O . ARG A 1 92 ? -10.293 1.469 22.848 1.00 81.88 92 ARG A O 1
ATOM 730 N N . HIS A 1 93 ? -8.058 1.192 22.902 1.00 79.25 93 HIS A N 1
ATOM 731 C CA . HIS A 1 93 ? -8.025 -0.121 23.568 1.00 79.25 93 HIS A CA 1
ATOM 732 C C . HIS A 1 93 ? -8.837 -1.226 22.864 1.00 79.25 93 HIS A C 1
ATOM 734 O O . HIS A 1 93 ? -9.213 -2.219 23.482 1.00 79.25 93 HIS A O 1
ATOM 740 N N . SER A 1 94 ? -9.100 -1.089 21.561 1.00 82.69 94 SER A N 1
ATOM 741 C CA . SER A 1 94 ? -9.797 -2.125 20.796 1.00 82.69 94 SER A CA 1
ATOM 742 C C . SER A 1 94 ? -8.789 -3.126 20.242 1.00 82.69 94 SER A C 1
ATOM 744 O O . SER A 1 94 ? -8.199 -2.904 19.184 1.00 82.69 94 SER A O 1
ATOM 746 N N . THR A 1 95 ? -8.583 -4.232 20.960 1.00 87.88 95 THR A N 1
ATOM 747 C CA . THR A 1 95 ? -7.623 -5.287 20.587 1.00 87.88 95 THR A CA 1
ATOM 748 C C . THR A 1 95 ? -7.844 -5.791 19.161 1.00 87.88 95 THR A C 1
ATOM 750 O O . THR A 1 95 ? -6.888 -5.930 18.404 1.00 87.88 95 THR A O 1
ATOM 753 N N . TRP A 1 96 ? -9.102 -5.984 18.758 1.00 88.06 96 TRP A N 1
ATOM 754 C CA . TRP A 1 96 ? -9.450 -6.434 17.409 1.00 88.06 96 TRP A CA 1
ATOM 755 C C . TRP A 1 96 ? -9.011 -5.456 16.319 1.00 88.06 96 TRP A C 1
ATOM 757 O O . TRP A 1 96 ? -8.427 -5.878 15.324 1.00 88.06 96 TRP A O 1
ATOM 767 N N . LEU A 1 97 ? -9.224 -4.150 16.520 1.00 88.75 97 LEU A N 1
ATOM 768 C CA . LEU A 1 97 ? -8.778 -3.139 15.558 1.00 88.75 97 LEU A CA 1
ATOM 769 C C . LEU A 1 97 ? -7.252 -3.069 15.492 1.00 88.75 97 LEU A C 1
ATOM 771 O O . LEU A 1 97 ? -6.697 -2.904 14.414 1.00 88.75 97 LEU A O 1
ATOM 775 N N . VAL A 1 98 ? -6.562 -3.237 16.621 1.00 90.62 98 VAL A N 1
ATOM 776 C CA . VAL A 1 98 ? -5.092 -3.264 16.654 1.00 90.62 98 VAL A CA 1
ATOM 777 C C . VAL A 1 98 ? -4.544 -4.454 15.868 1.00 90.62 98 VAL A C 1
ATOM 779 O O . VAL A 1 98 ? -3.597 -4.281 15.101 1.00 90.62 98 VAL A O 1
ATOM 782 N N . ILE A 1 99 ? -5.134 -5.642 16.025 1.00 91.94 99 ILE A N 1
ATOM 783 C CA . ILE A 1 99 ? -4.742 -6.839 15.266 1.00 91.94 99 ILE A CA 1
ATOM 784 C C . ILE A 1 99 ? -4.975 -6.611 13.771 1.00 91.94 99 ILE A C 1
ATOM 786 O O . ILE A 1 99 ? -4.042 -6.772 12.988 1.00 91.94 99 ILE A O 1
ATOM 790 N N . LEU A 1 100 ? -6.179 -6.175 13.383 1.00 92.06 100 LEU A N 1
ATOM 791 C CA . LEU A 1 100 ? -6.527 -5.911 11.984 1.00 92.06 100 LEU A CA 1
ATOM 792 C C . LEU A 1 100 ? -5.556 -4.915 11.334 1.00 92.06 100 LEU A C 1
ATOM 794 O O . LEU A 1 100 ? -5.002 -5.187 10.273 1.00 92.06 100 LEU A O 1
ATOM 798 N N . GLN A 1 101 ? -5.293 -3.794 12.004 1.00 92.56 101 GLN A N 1
ATOM 799 C CA . GLN A 1 101 ? -4.367 -2.770 11.523 1.00 92.56 101 GLN A CA 1
ATOM 800 C C . GLN A 1 101 ? -2.933 -3.291 11.410 1.00 92.56 101 GLN A C 1
ATOM 802 O O . GLN A 1 101 ? -2.242 -3.004 10.437 1.00 92.56 101 GLN A O 1
ATOM 807 N N . SER A 1 102 ? -2.491 -4.106 12.369 1.00 90.44 102 SER A N 1
ATOM 808 C CA . SER A 1 102 ? -1.161 -4.723 12.315 1.00 90.44 102 SER A CA 1
ATOM 809 C C . SER A 1 102 ? -1.030 -5.646 11.101 1.00 90.44 102 SER A C 1
ATOM 811 O O . SER A 1 102 ? -0.028 -5.583 10.393 1.00 90.44 102 SER A O 1
ATOM 813 N N . VAL A 1 103 ? -2.061 -6.449 10.815 1.00 94.25 103 VAL A N 1
ATOM 814 C CA . VAL A 1 103 ? -2.108 -7.307 9.622 1.00 94.25 103 VAL A CA 1
ATOM 815 C C . VAL A 1 103 ? -2.059 -6.471 8.343 1.00 94.25 103 VAL A C 1
ATOM 817 O O . VAL A 1 103 ? -1.305 -6.809 7.437 1.00 94.25 103 VAL A O 1
ATOM 820 N N . LEU A 1 104 ? -2.797 -5.360 8.269 1.00 91.88 104 LEU A N 1
ATOM 821 C CA . LEU A 1 104 ? -2.793 -4.481 7.095 1.00 91.88 104 LEU A CA 1
ATOM 822 C C . LEU A 1 104 ? -1.437 -3.799 6.869 1.00 91.88 104 LEU A C 1
ATOM 824 O O . LEU A 1 104 ? -0.966 -3.737 5.735 1.00 91.88 104 LEU A O 1
ATOM 828 N N . VAL A 1 105 ? -0.776 -3.334 7.934 1.00 92.50 105 VAL A N 1
ATOM 829 C CA . VAL A 1 105 ? 0.584 -2.776 7.845 1.00 92.50 105 VAL A CA 1
ATOM 830 C C . VAL A 1 105 ? 1.561 -3.832 7.324 1.00 92.50 105 VAL A C 1
ATOM 832 O O . VAL A 1 105 ? 2.332 -3.553 6.406 1.00 92.50 105 VAL A O 1
ATOM 835 N N . VAL A 1 106 ? 1.503 -5.055 7.864 1.00 92.56 106 VAL A N 1
ATOM 836 C CA . VAL A 1 106 ? 2.335 -6.174 7.395 1.00 92.56 106 VAL A CA 1
ATOM 837 C C . VAL A 1 106 ? 2.027 -6.508 5.938 1.00 92.56 106 VAL A C 1
ATOM 839 O O . VAL A 1 106 ? 2.952 -6.699 5.157 1.00 92.56 106 VAL A O 1
ATOM 842 N N . TYR A 1 107 ? 0.755 -6.522 5.543 1.00 89.31 107 TYR A N 1
ATOM 843 C CA . TYR A 1 107 ? 0.350 -6.766 4.163 1.00 89.31 107 TYR A CA 1
ATOM 844 C C . TYR A 1 107 ? 0.961 -5.739 3.204 1.00 89.31 107 TYR A C 1
ATOM 846 O O . TYR A 1 107 ? 1.587 -6.128 2.223 1.00 89.31 107 TYR A O 1
ATOM 854 N N . VAL A 1 108 ? 0.863 -4.438 3.503 1.00 90.31 108 VAL A N 1
ATOM 855 C CA . VAL A 1 108 ? 1.474 -3.390 2.666 1.00 90.31 108 VAL A CA 1
ATOM 856 C C . VAL A 1 108 ? 2.997 -3.518 2.628 1.00 90.31 108 VAL A C 1
ATOM 858 O O . VAL A 1 108 ? 3.590 -3.343 1.565 1.00 90.31 108 VAL A O 1
ATOM 861 N N . ALA A 1 109 ? 3.636 -3.880 3.744 1.00 87.62 109 ALA A N 1
ATOM 862 C CA . ALA A 1 109 ? 5.073 -4.142 3.771 1.00 87.62 109 ALA A CA 1
ATOM 863 C C . ALA A 1 109 ? 5.453 -5.330 2.873 1.00 87.62 109 ALA A C 1
ATOM 865 O O . ALA A 1 109 ? 6.385 -5.223 2.083 1.00 87.62 109 ALA A O 1
ATOM 866 N N . VAL A 1 110 ? 4.706 -6.437 2.934 1.00 87.00 110 VAL A N 1
ATOM 867 C CA . VAL A 1 110 ? 4.901 -7.599 2.054 1.00 87.00 110 VAL A CA 1
ATOM 868 C C . VAL A 1 110 ? 4.698 -7.203 0.596 1.00 87.00 110 VAL A C 1
ATOM 870 O O . VAL A 1 110 ? 5.551 -7.512 -0.230 1.00 87.00 110 VAL A O 1
ATOM 873 N N . VAL A 1 111 ? 3.636 -6.463 0.271 1.00 84.69 111 VAL A N 1
ATOM 874 C CA . VAL A 1 111 ? 3.421 -5.953 -1.089 1.00 84.69 111 VAL A CA 1
ATOM 875 C C . VAL A 1 111 ? 4.619 -5.119 -1.532 1.00 84.69 111 VAL A C 1
ATOM 877 O O . VAL A 1 111 ? 5.150 -5.381 -2.598 1.00 84.69 111 VAL A O 1
ATOM 880 N N . ALA A 1 112 ? 5.110 -4.184 -0.719 1.00 85.25 112 ALA A N 1
ATOM 881 C CA . ALA A 1 112 ? 6.270 -3.368 -1.074 1.00 85.25 112 ALA A CA 1
ATOM 882 C C . ALA A 1 112 ? 7.556 -4.186 -1.263 1.00 85.25 112 ALA A C 1
ATOM 884 O O . ALA A 1 112 ? 8.349 -3.886 -2.155 1.00 85.25 112 ALA A O 1
ATOM 885 N N . LEU A 1 113 ? 7.760 -5.220 -0.444 1.00 81.75 113 LEU A N 1
ATOM 886 C CA . LEU A 1 113 ? 8.925 -6.093 -0.540 1.00 81.75 113 LEU A CA 1
ATOM 887 C C . LEU A 1 113 ? 8.874 -6.981 -1.777 1.00 81.75 113 LEU A C 1
ATOM 889 O O . LEU A 1 113 ? 9.912 -7.167 -2.390 1.00 81.75 113 LEU A O 1
ATOM 893 N N . TYR A 1 114 ? 7.708 -7.515 -2.143 1.00 79.31 114 TYR A N 1
ATOM 894 C CA . TYR A 1 114 ? 7.550 -8.430 -3.279 1.00 79.31 114 TYR A CA 1
ATOM 895 C C . TYR A 1 114 ? 7.165 -7.735 -4.583 1.00 79.31 114 TYR A C 1
ATOM 897 O O . TYR A 1 114 ? 7.148 -8.373 -5.637 1.00 79.31 114 TYR A O 1
ATOM 905 N N . TRP A 1 115 ? 6.849 -6.442 -4.543 1.00 76.81 115 TRP A N 1
ATOM 906 C CA . TRP A 1 115 ? 6.511 -5.704 -5.744 1.00 76.81 115 TRP A CA 1
ATOM 907 C C . TRP A 1 115 ? 7.745 -5.569 -6.632 1.00 76.81 115 TRP A C 1
ATOM 909 O O . TRP A 1 115 ? 8.702 -4.869 -6.301 1.00 76.81 115 TRP A O 1
ATOM 919 N N . ASN A 1 116 ? 7.694 -6.254 -7.771 1.00 67.31 116 ASN A N 1
ATOM 920 C CA . ASN A 1 116 ? 8.698 -6.182 -8.814 1.00 67.31 116 ASN A CA 1
ATOM 921 C C . ASN A 1 116 ? 8.074 -5.549 -10.075 1.00 67.31 116 ASN A C 1
ATOM 923 O O . ASN A 1 116 ? 7.068 -6.069 -10.577 1.00 67.31 116 ASN A O 1
ATOM 927 N N . PRO A 1 117 ? 8.641 -4.446 -10.602 1.00 64.06 117 PRO A N 1
ATOM 928 C CA . PRO A 1 117 ? 8.171 -3.834 -11.843 1.00 64.06 117 PRO A CA 1
ATOM 929 C C . PRO A 1 117 ? 8.427 -4.679 -13.107 1.00 64.06 117 PRO A C 1
ATOM 931 O O . PRO A 1 117 ? 7.851 -4.341 -14.143 1.00 64.06 117 PRO A O 1
ATOM 934 N N . SER A 1 118 ? 9.246 -5.741 -13.027 1.00 56.78 118 SER A N 1
ATOM 935 C CA . SER A 1 118 ? 9.676 -6.593 -14.152 1.00 56.78 118 SER A CA 1
ATOM 936 C C . SER A 1 118 ? 8.987 -7.964 -14.231 1.00 56.78 118 SER A C 1
ATOM 938 O O . SER A 1 118 ? 9.417 -8.808 -15.003 1.00 56.78 118 SER A O 1
ATOM 940 N N . TRP A 1 119 ? 7.966 -8.240 -13.409 1.00 50.78 119 TRP A N 1
ATOM 941 C CA . TRP A 1 119 ? 7.462 -9.607 -13.163 1.00 50.78 119 TRP A CA 1
ATOM 942 C C . TRP A 1 119 ? 6.739 -10.303 -14.337 1.00 50.78 119 TRP A C 1
ATOM 944 O O . TRP A 1 119 ? 6.057 -11.299 -14.112 1.00 50.78 119 TRP A O 1
ATOM 954 N N . SER A 1 120 ? 6.864 -9.806 -15.566 1.00 47.47 120 SER A N 1
ATOM 955 C CA . SER A 1 120 ? 6.599 -10.629 -16.749 1.00 47.47 120 SER A CA 1
ATOM 956 C C . SER A 1 120 ? 7.768 -11.560 -17.083 1.00 47.47 120 SER A C 1
ATOM 958 O O . SER A 1 120 ? 7.535 -12.601 -17.683 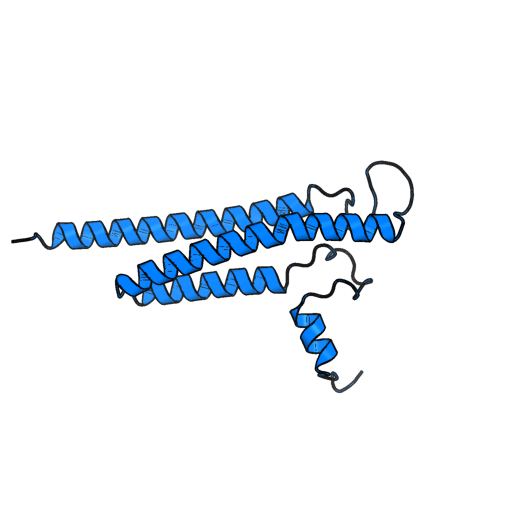1.00 47.47 120 SER A O 1
ATOM 960 N N . ASP A 1 121 ? 8.991 -11.247 -16.637 1.00 44.22 121 ASP A N 1
ATOM 961 C CA . ASP A 1 121 ? 10.178 -11.863 -17.218 1.00 44.22 121 AS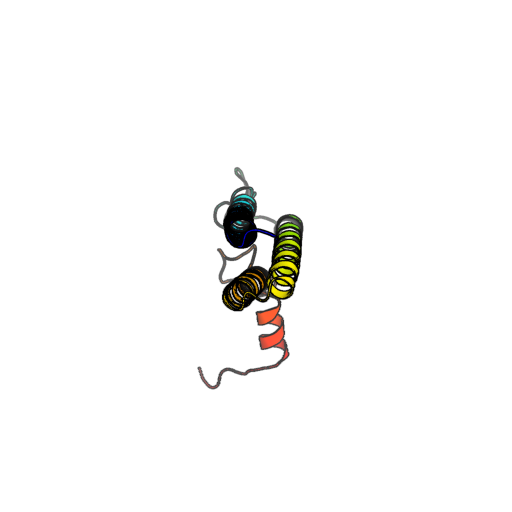P A CA 1
ATOM 962 C C . ASP A 1 121 ? 11.044 -12.581 -16.196 1.00 44.22 121 ASP A C 1
ATOM 964 O O . ASP A 1 121 ? 11.729 -12.002 -15.349 1.00 44.22 121 ASP A O 1
ATOM 968 N N . ALA A 1 122 ? 11.017 -13.906 -16.312 1.00 42.75 122 ALA A N 1
ATOM 969 C CA . ALA A 1 122 ? 11.803 -14.855 -15.542 1.00 42.75 122 ALA A CA 1
ATOM 970 C C . ALA A 1 122 ? 13.314 -14.789 -15.850 1.00 42.75 122 ALA A C 1
ATOM 972 O O . ALA A 1 122 ? 14.034 -15.723 -15.501 1.00 42.75 122 ALA A O 1
ATOM 973 N N . HIS A 1 123 ? 13.808 -13.772 -16.565 1.00 40.91 123 HIS A N 1
ATOM 974 C CA . HIS A 1 123 ? 15.146 -13.792 -17.171 1.00 40.91 123 HIS A CA 1
ATOM 975 C C . HIS A 1 123 ? 16.096 -12.688 -16.688 1.00 40.91 123 HIS A C 1
ATOM 977 O O . HIS A 1 123 ? 17.283 -12.759 -17.000 1.00 40.91 123 HIS A O 1
ATOM 983 N N . ASP A 1 124 ? 15.656 -11.748 -15.840 1.00 45.59 124 ASP A N 1
ATOM 984 C CA . ASP A 1 124 ? 16.561 -10.732 -15.284 1.00 45.59 124 ASP A CA 1
ATOM 985 C C . ASP A 1 124 ? 16.459 -10.619 -13.749 1.00 45.59 124 ASP A C 1
ATOM 987 O O . ASP A 1 124 ? 15.626 -9.920 -13.168 1.00 45.59 124 ASP A O 1
ATOM 991 N N . THR A 1 125 ? 17.344 -11.339 -13.051 1.00 46.66 125 THR A N 1
ATOM 992 C CA . THR A 1 125 ? 17.464 -11.359 -11.579 1.00 46.66 125 THR A CA 1
ATOM 993 C C . THR A 1 125 ? 18.092 -10.082 -11.005 1.00 46.66 125 THR A C 1
ATOM 995 O O . THR A 1 125 ? 18.199 -9.931 -9.783 1.00 46.66 125 THR A O 1
ATOM 998 N N . SER A 1 126 ? 18.484 -9.126 -11.851 1.00 48.72 126 SER A N 1
ATOM 999 C CA . SER A 1 126 ? 19.126 -7.877 -11.430 1.00 48.72 126 SER A CA 1
ATOM 1000 C C . SER A 1 126 ? 1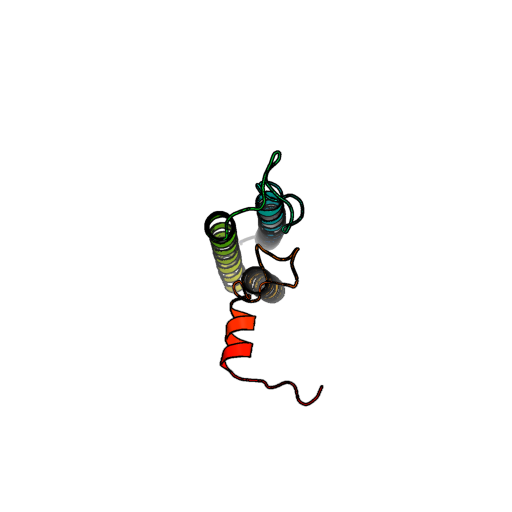8.171 -6.910 -10.706 1.00 48.72 126 SER A C 1
ATOM 1002 O O . SER A 1 126 ? 18.616 -6.143 -9.843 1.00 48.72 126 SER A O 1
ATOM 1004 N N . LEU A 1 127 ? 16.858 -7.005 -10.952 1.00 51.62 127 LEU A N 1
ATOM 1005 C CA . LEU A 1 127 ? 15.793 -6.250 -10.264 1.00 51.62 127 LEU A CA 1
ATOM 1006 C C . LEU A 1 127 ? 15.071 -7.099 -9.211 1.00 51.62 127 LEU A C 1
ATOM 1008 O O . LEU A 1 127 ? 13.868 -6.979 -8.984 1.00 51.62 127 LEU A O 1
ATOM 1012 N N . THR A 1 128 ? 15.824 -7.977 -8.554 1.00 52.28 128 THR A N 1
ATOM 1013 C CA . THR A 1 128 ? 15.318 -8.814 -7.472 1.00 52.28 128 THR A CA 1
ATOM 1014 C C . THR A 1 128 ? 14.703 -7.956 -6.357 1.00 52.28 128 THR A C 1
ATOM 1016 O O . THR A 1 128 ? 15.332 -6.985 -5.916 1.00 52.28 128 THR A O 1
ATOM 1019 N N . PRO A 1 129 ? 13.506 -8.331 -5.862 1.00 54.88 129 PRO A N 1
ATOM 1020 C CA . PRO A 1 129 ? 12.933 -7.830 -4.617 1.00 54.88 129 PRO A CA 1
ATOM 1021 C C . PRO A 1 129 ? 13.999 -7.622 -3.528 1.00 54.88 129 PRO A C 1
ATOM 1023 O O . PRO A 1 129 ? 14.879 -8.481 -3.399 1.00 54.88 129 PRO A O 1
ATOM 1026 N N . PRO A 1 130 ? 13.931 -6.566 -2.691 1.00 57.47 130 PRO A N 1
ATOM 1027 C CA . PRO A 1 130 ? 14.904 -6.344 -1.616 1.00 57.47 130 PRO A CA 1
ATOM 1028 C C . PRO A 1 130 ? 15.135 -7.592 -0.751 1.00 57.47 130 PRO A C 1
ATOM 1030 O O . PRO A 1 130 ? 16.268 -7.910 -0.398 1.00 57.47 130 PRO A O 1
ATOM 1033 N N . VAL A 1 131 ? 14.066 -8.350 -0.483 1.00 52.28 131 VAL A N 1
ATOM 1034 C CA . VAL A 1 131 ? 14.113 -9.628 0.245 1.00 52.28 131 VAL A CA 1
ATOM 1035 C C . VAL A 1 131 ? 14.882 -10.713 -0.508 1.00 52.28 131 VAL A C 1
ATOM 1037 O O . VAL A 1 131 ? 15.662 -11.425 0.113 1.00 52.28 131 VAL A O 1
ATOM 1040 N N . MET A 1 132 ? 14.724 -10.839 -1.828 1.00 46.72 132 MET A N 1
ATOM 1041 C CA . MET A 1 132 ? 15.482 -11.823 -2.610 1.00 46.72 132 MET A CA 1
ATOM 1042 C C . MET A 1 132 ? 16.966 -11.464 -2.688 1.00 46.72 132 MET A C 1
ATOM 1044 O O . MET A 1 132 ? 17.804 -12.360 -2.620 1.00 46.72 132 MET A O 1
ATOM 1048 N N . ARG A 1 133 ? 17.308 -10.169 -2.735 1.00 55.09 133 ARG A N 1
ATOM 1049 C CA . ARG A 1 133 ? 18.703 -9.720 -2.603 1.00 55.09 133 ARG A CA 1
ATOM 1050 C C . ARG A 1 133 ? 19.288 -10.073 -1.240 1.00 55.09 133 ARG A C 1
ATOM 1052 O O . ARG A 1 133 ? 20.419 -10.535 -1.186 1.00 55.09 133 ARG A O 1
ATOM 1059 N N . LEU A 1 134 ? 18.522 -9.908 -0.160 1.00 53.25 134 LEU A N 1
ATOM 1060 C CA . LEU A 1 134 ? 18.917 -10.351 1.180 1.00 53.25 134 LEU A CA 1
ATOM 1061 C C . LEU A 1 134 ? 19.118 -11.874 1.224 1.00 53.25 134 LEU A C 1
ATOM 1063 O O . LEU A 1 134 ? 20.189 -12.330 1.595 1.00 53.25 134 LEU A O 1
ATOM 1067 N N . ILE A 1 135 ? 18.149 -12.675 0.782 1.00 54.47 135 ILE A N 1
ATOM 1068 C CA . ILE A 1 135 ? 18.256 -14.145 0.809 1.00 54.47 135 ILE A CA 1
ATOM 1069 C C . ILE A 1 135 ? 19.441 -14.639 -0.040 1.00 54.47 135 ILE A C 1
ATOM 1071 O O . ILE A 1 135 ? 20.183 -15.518 0.395 1.00 54.47 135 ILE A O 1
ATOM 1075 N N . SER A 1 136 ? 19.666 -14.034 -1.211 1.00 52.59 136 SER A N 1
ATOM 1076 C CA . SER A 1 136 ? 20.817 -14.330 -2.072 1.00 52.59 136 SER A CA 1
ATOM 1077 C C . SER A 1 136 ? 22.149 -13.887 -1.458 1.00 52.59 136 SER A C 1
ATOM 1079 O O . SER A 1 136 ? 23.137 -14.599 -1.604 1.00 52.59 136 SER A O 1
ATOM 1081 N N . ALA A 1 137 ? 22.199 -12.735 -0.781 1.00 55.69 137 ALA A N 1
ATOM 1082 C CA . ALA A 1 137 ? 23.409 -12.221 -0.134 1.00 55.69 137 ALA A CA 1
ATOM 1083 C C . ALA A 1 137 ? 23.761 -12.975 1.159 1.00 55.69 137 ALA A C 1
ATOM 1085 O O . ALA A 1 137 ? 24.931 -13.047 1.524 1.00 55.69 137 ALA A O 1
ATOM 1086 N N . TYR A 1 138 ? 22.761 -13.552 1.833 1.00 53.81 138 TYR A N 1
ATOM 1087 C CA . TYR A 1 138 ? 22.924 -14.338 3.060 1.00 53.81 138 TYR A CA 1
ATOM 1088 C C . TYR A 1 138 ? 23.012 -15.852 2.821 1.00 53.81 138 TYR A C 1
ATOM 1090 O O . TYR A 1 138 ? 23.043 -16.613 3.784 1.00 53.81 138 TYR A O 1
ATOM 1098 N N . GLY A 1 139 ? 23.110 -16.293 1.562 1.00 46.81 139 GLY A N 1
ATOM 1099 C CA . GLY A 1 139 ? 23.591 -17.632 1.229 1.00 46.81 139 GLY A CA 1
ATOM 1100 C C . GLY A 1 139 ? 22.803 -18.772 1.872 1.00 46.81 139 GLY A C 1
ATOM 1101 O O . GLY A 1 139 ? 23.411 -19.720 2.364 1.00 46.81 139 GLY A O 1
ATOM 1102 N N . ILE A 1 140 ? 21.467 -18.734 1.837 1.00 47.66 140 ILE A N 1
ATOM 1103 C CA . ILE A 1 140 ? 20.711 -19.985 1.969 1.00 47.66 140 ILE A CA 1
ATOM 1104 C C . ILE A 1 140 ? 20.903 -20.730 0.646 1.00 47.66 140 ILE A C 1
ATOM 1106 O O . ILE A 1 140 ? 20.092 -20.619 -0.272 1.00 47.66 140 ILE A O 1
ATOM 1110 N N . GLN A 1 141 ? 22.035 -21.430 0.520 1.00 44.16 141 GLN A N 1
ATOM 1111 C CA . GLN A 1 141 ? 22.202 -22.468 -0.487 1.00 44.16 141 GLN A CA 1
ATOM 1112 C C . GLN A 1 141 ? 21.007 -23.408 -0.345 1.00 44.16 141 GLN A C 1
ATOM 1114 O O . GLN A 1 141 ? 20.810 -24.012 0.710 1.00 44.16 141 GLN A O 1
ATOM 1119 N N . GLN A 1 142 ? 20.188 -23.505 -1.391 1.00 43.62 142 GLN A N 1
ATOM 1120 C CA . GLN A 1 142 ? 19.274 -24.629 -1.498 1.00 43.62 142 GLN A CA 1
ATOM 1121 C C . GLN A 1 142 ? 20.120 -25.910 -1.465 1.00 43.62 142 GLN A C 1
ATOM 1123 O O . GLN A 1 142 ? 21.056 -26.030 -2.261 1.00 43.62 142 GLN A O 1
ATOM 1128 N N . PRO A 1 143 ? 19.855 -26.857 -0.552 1.00 39.12 143 PRO A N 1
ATOM 1129 C CA . PRO A 1 143 ? 20.496 -28.153 -0.622 1.00 39.12 143 PRO A CA 1
ATOM 1130 C C . PRO A 1 143 ? 19.853 -28.948 -1.766 1.00 39.12 143 PRO A C 1
ATOM 1132 O O . PRO A 1 143 ? 18.757 -29.478 -1.611 1.00 39.12 143 PRO A O 1
ATOM 1135 N N . GLY A 1 144 ? 20.565 -29.046 -2.890 1.00 41.47 144 GLY A N 1
ATOM 1136 C CA . GLY A 1 144 ? 20.394 -30.112 -3.882 1.00 41.47 144 GLY A CA 1
ATOM 1137 C C . GLY A 1 144 ? 19.600 -29.754 -5.141 1.00 41.47 144 GLY A C 1
ATOM 1138 O O . GLY A 1 144 ? 18.437 -29.363 -5.062 1.00 41.47 144 GLY A O 1
ATOM 1139 N N . GLY A 1 145 ? 20.236 -29.981 -6.296 1.00 33.50 145 GLY A N 1
ATOM 1140 C CA . GLY A 1 145 ? 19.642 -29.959 -7.632 1.00 33.50 145 GLY A CA 1
ATOM 1141 C C . GLY A 1 145 ? 20.678 -29.706 -8.709 1.00 33.50 145 GLY A C 1
ATOM 1142 O O . GLY A 1 145 ? 20.573 -28.635 -9.338 1.00 33.50 145 GLY A O 1
#

Organism: NCBI:txid150177

Secondary structure (DSSP, 8-state):
---HHHHHHHHHHHHHHHHHHHHHHHHHHHHHHHHHHHS-S-SSSSS-SSSSS---HHHHHHHHHHHHHHHHHHHHHHHHHHHHHHHHHHHTT-HHHHHHHHHHHHHHHHHHHH--TTTT-TT-GGG--HHHHHHHHTT---S--